Protein AF-A0AAW1XFF2-F1 (afdb_monomer)

Organism: Rubus argutus (NCBI:txid59490)

Foldseek 3Di:
DVVVCVVPVPDDDPPRPDPPVVCVVCVVVVVVVCVVVLVCLLPDQEAEDPDPDPSLLLSLLSNLLVPQRWYFYDPVVQLVVLVVCVVVVVDDPVRSVVSRCVVGVVRTSDQDDWDDDPPCPVPTRDCSSHVPVSDPDPPPPDDDD

Radius of gyration: 19.15 Å; Cα contacts (8 Å, |Δi|>4): 129; chains: 1; bounding box: 53×43×46 Å

pLDDT: mean 88.47, std 11.58, range [37.81, 98.56]

Solvent-accessible surface area (backbone atoms only — not comparable to full-atom values): 8804 Å² total; per-residue (Å²): 108,69,70,58,41,68,78,35,76,86,71,80,49,71,84,74,74,47,57,69,76,76,48,53,86,36,63,94,34,63,76,65,49,45,49,56,60,46,54,54,48,56,70,41,77,69,34,70,57,93,57,93,43,72,68,41,33,46,45,50,11,49,22,36,66,70,72,40,43,41,26,44,54,70,59,60,67,62,49,50,51,45,50,52,37,35,76,72,65,75,34,54,73,69,55,36,53,50,49,54,48,61,79,35,67,91,30,42,33,69,93,64,81,69,53,78,43,92,98,37,77,89,76,27,56,54,56,60,41,47,48,57,93,76,47,82,68,80,77,74,90,77,83,85,133

InterPro domains:
  IPR019378 GDP-fucose protein O-fucosyltransferase [PF10250] (1-66)

Secondary structure (DSSP, 8-state):
-HHHHHH-TT---HHHHS-HHHHGGGTT-HHHHHHHHHHHHHHSS-B--SS-SHHHHHHHHHHHHTT---B----HHHHHHHHHHHHTTSS-HHHHHHHHHHHHTT-SS--------TT-GGGSPPGGG--GGGS-PPP-S----

Nearest PDB structures (foldseek):
  4gsl-assembly1_B  TM=4.515E-01  e=3.640E+00  Saccharomyces cerevisiae S288C

Structure (mmCIF, N/CA/C/O backbone):
data_AF-A0AAW1XFF2-F1
#
_entry.id   AF-A0AAW1XFF2-F1
#
loop_
_atom_site.group_PDB
_atom_site.id
_atom_site.type_symbol
_atom_site.label_atom_id
_atom_site.label_alt_id
_atom_site.label_comp_id
_atom_site.label_asym_id
_atom_site.label_entity_id
_atom_site.label_seq_id
_atom_site.pdbx_PDB_ins_code
_atom_site.Cartn_x
_atom_site.Cartn_y
_atom_site.Cartn_z
_atom_site.occupancy
_atom_site.B_iso_or_equiv
_atom_site.auth_seq_id
_atom_site.auth_comp_id
_atom_site.auth_asym_id
_atom_site.auth_atom_id
_atom_site.pdbx_PDB_model_num
ATOM 1 N N . MET A 1 1 ? -15.348 9.094 -12.627 1.00 70.12 1 MET A N 1
ATOM 2 C CA . MET A 1 1 ? -15.534 7.672 -12.251 1.00 70.12 1 MET A CA 1
ATOM 3 C C . MET A 1 1 ? -15.718 6.734 -13.430 1.00 70.12 1 MET A C 1
ATOM 5 O O . MET A 1 1 ? -15.251 5.613 -13.309 1.00 70.12 1 MET A O 1
ATOM 9 N N . ALA A 1 2 ? -16.360 7.145 -14.533 1.00 84.88 2 ALA A N 1
ATOM 10 C CA . ALA A 1 2 ? -16.563 6.261 -15.687 1.00 84.88 2 ALA A CA 1
ATOM 11 C C . ALA A 1 2 ? -15.268 5.578 -16.192 1.00 84.88 2 ALA A C 1
ATOM 13 O O . ALA A 1 2 ? -15.288 4.355 -16.261 1.00 84.88 2 ALA A O 1
ATOM 14 N N . PRO A 1 3 ? -14.120 6.277 -16.357 1.00 92.88 3 PRO A N 1
ATOM 15 C CA . PRO A 1 3 ? -12.880 5.622 -16.799 1.00 92.88 3 PRO A CA 1
ATOM 16 C C . PRO A 1 3 ? -12.345 4.581 -15.805 1.00 92.88 3 PRO A C 1
ATOM 18 O O . PRO A 1 3 ? -11.831 3.538 -16.189 1.00 92.88 3 PRO A O 1
ATOM 21 N N . LEU A 1 4 ? -12.503 4.836 -14.500 1.00 89.81 4 LEU A N 1
ATOM 22 C CA . LEU A 1 4 ? -12.071 3.896 -13.464 1.00 89.81 4 LEU A CA 1
ATOM 23 C C . LEU A 1 4 ? -12.957 2.646 -13.445 1.00 89.81 4 LEU A C 1
ATOM 25 O O . LEU A 1 4 ? -12.455 1.549 -13.259 1.00 89.81 4 LEU A O 1
ATOM 29 N N . LYS A 1 5 ? -14.269 2.798 -13.649 1.00 91.25 5 LYS A N 1
ATOM 30 C CA . LYS A 1 5 ? -15.195 1.660 -13.712 1.00 91.25 5 LYS A CA 1
ATOM 31 C C . LYS A 1 5 ? -15.022 0.848 -15.000 1.00 91.25 5 LYS A C 1
ATOM 33 O O . LYS A 1 5 ? -15.233 -0.354 -14.984 1.00 91.25 5 LYS A O 1
ATOM 38 N N . GLU A 1 6 ? -14.632 1.496 -16.093 1.00 95.31 6 GLU A N 1
ATOM 39 C CA . GLU A 1 6 ? -14.290 0.829 -17.351 1.00 95.31 6 GLU A CA 1
ATOM 40 C C . GLU A 1 6 ? -13.032 -0.038 -17.201 1.00 95.31 6 GLU A C 1
ATOM 42 O O . GLU A 1 6 ? -13.045 -1.204 -17.581 1.00 95.31 6 GLU A O 1
ATOM 47 N N . ALA A 1 7 ? -11.983 0.491 -16.561 1.00 94.06 7 ALA A N 1
ATOM 48 C CA . ALA A 1 7 ? -10.766 -0.269 -16.271 1.00 94.06 7 ALA A CA 1
ATOM 49 C C . ALA A 1 7 ? -10.962 -1.338 -15.176 1.00 94.06 7 ALA A C 1
ATOM 51 O O . ALA A 1 7 ? -10.338 -2.397 -15.219 1.00 94.06 7 ALA A O 1
ATOM 52 N N . PHE A 1 8 ? -11.828 -1.070 -14.193 1.00 93.69 8 PHE A N 1
ATOM 53 C CA . PHE A 1 8 ? -12.114 -1.948 -13.056 1.00 93.69 8 PHE A CA 1
ATOM 54 C C . PHE A 1 8 ? -13.627 -2.214 -12.960 1.00 93.69 8 PHE A C 1
ATOM 56 O O . PHE A 1 8 ? -14.325 -1.552 -12.183 1.00 93.69 8 PHE A O 1
ATOM 63 N N . PRO A 1 9 ? -14.166 -3.189 -13.719 1.00 93.44 9 PRO A N 1
ATOM 64 C CA . PRO A 1 9 ? -15.610 -3.436 -13.782 1.00 93.44 9 PRO A CA 1
ATOM 65 C C . PRO A 1 9 ? -16.211 -3.861 -12.435 1.00 93.44 9 PRO A C 1
ATOM 67 O O . PRO A 1 9 ? -17.355 -3.523 -12.137 1.00 93.44 9 PRO A O 1
ATOM 70 N N . ASN A 1 10 ? -15.413 -4.517 -11.586 1.00 93.62 10 ASN A N 1
ATOM 71 C CA . ASN A 1 10 ? -15.787 -4.945 -10.234 1.00 93.62 10 ASN A CA 1
ATOM 72 C C . ASN A 1 10 ? -15.449 -3.890 -9.163 1.00 93.62 10 ASN A C 1
ATOM 74 O O . ASN A 1 10 ? -15.134 -4.232 -8.027 1.00 93.62 10 ASN A O 1
ATOM 78 N N . LEU A 1 11 ? -15.452 -2.600 -9.520 1.00 92.88 11 LEU A N 1
ATOM 79 C CA . LEU A 1 11 ? -15.197 -1.514 -8.576 1.00 92.88 11 LEU A CA 1
ATOM 80 C C . LEU A 1 11 ? -16.333 -1.406 -7.550 1.00 92.88 11 LEU A C 1
ATOM 82 O O . LEU A 1 11 ? -17.455 -1.022 -7.885 1.00 92.88 11 LEU A O 1
ATOM 86 N N . VAL A 1 12 ? -15.991 -1.655 -6.290 1.00 92.44 12 VAL A N 1
ATOM 87 C CA . VAL A 1 12 ? -16.884 -1.548 -5.135 1.00 92.44 12 VAL A CA 1
ATOM 88 C C . VAL A 1 12 ? -16.489 -0.333 -4.291 1.00 92.44 12 VAL A C 1
ATOM 90 O O . VAL A 1 12 ? -15.311 0.001 -4.166 1.00 92.44 12 VAL A O 1
ATOM 93 N N . LYS A 1 13 ? -17.480 0.353 -3.722 1.00 90.44 13 LYS A N 1
ATOM 94 C CA . LYS A 1 13 ? -17.315 1.466 -2.778 1.00 90.44 13 LYS A CA 1
ATOM 95 C C . LYS A 1 13 ? -18.103 1.212 -1.498 1.00 90.44 13 LYS A C 1
ATOM 97 O O . LYS A 1 13 ? -18.993 0.366 -1.474 1.00 90.44 13 LYS A O 1
ATOM 102 N N . LYS A 1 14 ? -17.854 2.014 -0.462 1.00 89.25 14 LYS A N 1
ATOM 103 C CA . LYS A 1 14 ? -18.655 2.001 0.772 1.00 89.25 14 LYS A CA 1
ATOM 104 C C . LYS A 1 14 ? -20.155 2.125 0.505 1.00 89.25 14 LYS A C 1
ATOM 106 O O . LYS A 1 14 ? -20.920 1.342 1.045 1.00 89.25 14 LYS A O 1
ATOM 111 N N . GLU A 1 15 ? -20.562 3.007 -0.411 1.00 89.12 15 GLU A N 1
ATOM 112 C CA . GLU A 1 15 ? -21.977 3.225 -0.745 1.00 89.12 15 GLU A CA 1
ATOM 113 C C . GLU A 1 15 ? -22.613 2.044 -1.497 1.00 89.12 15 GLU A C 1
ATOM 115 O O . GLU A 1 15 ? -23.818 2.033 -1.712 1.00 89.12 15 GLU A O 1
ATOM 120 N N . THR A 1 16 ? -21.806 1.073 -1.935 1.00 90.00 16 THR A N 1
ATOM 121 C CA . THR A 1 16 ? -22.282 -0.174 -2.551 1.00 90.00 16 THR A CA 1
ATOM 122 C C . THR A 1 16 ? -22.133 -1.390 -1.634 1.00 90.00 16 THR A C 1
ATOM 124 O O . THR A 1 16 ? -22.634 -2.451 -1.982 1.00 90.00 16 THR A O 1
ATOM 127 N N . LEU A 1 17 ? -21.413 -1.265 -0.510 1.00 88.88 17 LEU A N 1
ATOM 128 C CA . LEU A 1 17 ? -21.193 -2.349 0.460 1.00 88.88 17 LEU A CA 1
ATOM 129 C C . LEU A 1 17 ? -22.249 -2.380 1.562 1.00 88.88 17 LEU A C 1
ATOM 131 O O . LEU A 1 17 ? -22.528 -3.448 2.097 1.00 88.88 17 LEU A O 1
ATOM 135 N N . VAL A 1 18 ? -22.778 -1.215 1.928 1.00 90.06 18 VAL A N 1
ATOM 136 C CA . VAL A 1 18 ? -23.723 -1.044 3.033 1.00 90.06 18 VAL A CA 1
ATOM 137 C C . VAL A 1 18 ? -24.859 -0.120 2.617 1.00 90.06 18 VAL A C 1
ATOM 139 O O . VAL A 1 18 ? -24.704 0.700 1.705 1.00 90.06 18 VAL A O 1
ATOM 142 N N . ASP A 1 19 ? -25.992 -0.235 3.303 1.00 92.00 19 ASP A N 1
ATOM 143 C CA . ASP A 1 19 ? -27.159 0.582 3.011 1.00 92.00 19 ASP A CA 1
ATOM 144 C C . ASP A 1 19 ? -26.929 2.047 3.403 1.00 92.00 19 ASP A C 1
ATOM 146 O O . ASP A 1 19 ? -26.190 2.387 4.332 1.00 92.00 19 ASP A O 1
ATOM 150 N N . ALA A 1 20 ? -27.611 2.960 2.707 1.00 91.56 20 ALA A N 1
ATOM 151 C CA . ALA A 1 20 ? -27.495 4.392 2.980 1.00 91.56 20 ALA A CA 1
ATOM 152 C C . ALA A 1 20 ? -27.906 4.758 4.421 1.00 91.56 20 ALA A C 1
ATOM 154 O O . ALA A 1 20 ? -27.365 5.710 4.987 1.00 91.56 20 ALA A O 1
ATOM 155 N N . SER A 1 21 ? -28.831 3.998 5.020 1.00 94.25 21 SER A N 1
ATOM 156 C CA . SER A 1 21 ? -29.235 4.140 6.423 1.00 94.25 21 SER A CA 1
ATOM 157 C C . SER A 1 21 ? -28.101 3.840 7.398 1.00 94.25 21 SER A C 1
ATOM 159 O O . SER A 1 21 ? -28.007 4.511 8.422 1.00 94.25 21 SER A O 1
ATOM 161 N N . ASP A 1 22 ? -27.216 2.899 7.065 1.00 90.81 22 ASP A N 1
ATOM 162 C CA . ASP A 1 22 ? -26.087 2.507 7.916 1.00 90.81 22 ASP A CA 1
ATOM 163 C C . ASP A 1 22 ? -24.947 3.526 7.839 1.00 90.81 22 ASP A C 1
ATOM 165 O O . ASP A 1 22 ? -24.188 3.706 8.789 1.00 90.81 22 ASP A O 1
ATOM 169 N N . LEU A 1 23 ? -24.845 4.240 6.713 1.00 91.12 23 LEU A N 1
ATOM 170 C CA . LEU A 1 23 ? -23.874 5.318 6.513 1.00 91.12 23 LEU A CA 1
ATOM 171 C C . LEU A 1 23 ? -24.337 6.661 7.087 1.00 91.12 23 LEU A C 1
ATOM 173 O O . LEU A 1 23 ? -23.501 7.523 7.368 1.00 91.12 23 LEU A O 1
ATOM 177 N N . LEU A 1 24 ? -25.649 6.855 7.251 1.00 92.12 24 LEU A N 1
ATOM 178 C CA . LEU A 1 24 ? -26.254 8.108 7.709 1.00 92.12 24 LEU A CA 1
ATOM 179 C C . LEU A 1 24 ? -25.651 8.633 9.030 1.00 92.12 24 LEU A C 1
ATOM 181 O O . LEU A 1 24 ? -25.310 9.817 9.066 1.00 92.12 24 LEU A O 1
ATOM 185 N N . PRO A 1 25 ? -25.424 7.808 10.077 1.00 93.00 25 PRO A N 1
ATOM 186 C CA . PRO A 1 25 ? -24.846 8.276 11.341 1.00 93.00 25 PRO A CA 1
ATOM 187 C C . PRO A 1 25 ? -23.416 8.811 11.209 1.00 93.00 25 PRO A C 1
ATOM 189 O O . PRO A 1 25 ? -22.9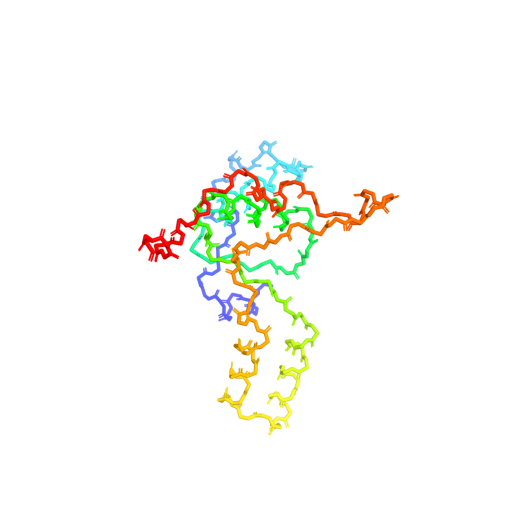75 9.608 12.033 1.00 93.00 25 PRO A O 1
ATOM 192 N N . PHE A 1 26 ? -22.689 8.385 10.174 1.00 91.06 26 PHE A N 1
ATOM 193 C CA . PHE A 1 26 ? -21.292 8.747 9.940 1.00 91.06 26 PHE A CA 1
ATOM 194 C C . PHE A 1 26 ? -21.135 9.880 8.919 1.00 91.06 26 PHE A C 1
ATOM 196 O O . PHE A 1 26 ? -20.010 10.258 8.574 1.00 91.06 26 PHE A O 1
ATOM 203 N N . GLN A 1 27 ? -22.239 10.441 8.411 1.00 88.19 27 GLN A N 1
ATOM 204 C CA . GLN A 1 27 ? -22.180 11.578 7.498 1.00 88.19 27 GLN A CA 1
ATOM 205 C C . GLN A 1 27 ? -21.452 12.754 8.156 1.00 88.19 27 GLN A C 1
ATOM 207 O O . GLN A 1 27 ? -21.707 13.113 9.301 1.00 88.19 27 GLN A O 1
ATOM 212 N N . ASN A 1 28 ? -20.513 13.350 7.418 1.00 88.94 28 ASN A N 1
ATOM 213 C CA . ASN A 1 28 ? -19.604 14.406 7.886 1.00 88.94 28 ASN A CA 1
ATOM 214 C C . ASN A 1 28 ? -18.615 13.994 8.998 1.00 88.94 28 ASN A C 1
ATOM 216 O O . ASN A 1 28 ? -17.795 14.810 9.412 1.00 88.94 28 ASN A O 1
ATOM 220 N N . LEU A 1 29 ? -18.608 12.728 9.427 1.00 91.31 29 LEU A N 1
ATOM 221 C CA . LEU A 1 29 ? -17.641 12.170 10.374 1.00 91.31 29 LEU A CA 1
ATOM 222 C C . LEU A 1 29 ? -16.588 11.354 9.617 1.00 91.31 29 LEU A C 1
ATOM 224 O O . LEU A 1 29 ? -16.523 10.131 9.722 1.00 91.31 29 LEU A O 1
ATOM 228 N N . SER A 1 30 ? -15.751 12.037 8.831 1.00 86.75 30 SER A N 1
ATOM 229 C CA . SER A 1 30 ? -14.799 11.407 7.898 1.00 86.75 30 SER A CA 1
ATOM 230 C C . SER A 1 30 ? -13.901 10.344 8.542 1.00 86.75 30 SER A C 1
ATOM 232 O O . SER A 1 30 ? -13.708 9.280 7.960 1.00 86.75 30 SER A O 1
ATOM 234 N N . ASN A 1 31 ? -13.404 10.591 9.757 1.00 87.44 31 ASN A N 1
ATOM 235 C CA . ASN A 1 31 ? -12.570 9.632 10.486 1.00 87.44 31 ASN A CA 1
ATOM 236 C C . ASN A 1 31 ? -13.337 8.361 10.882 1.00 87.44 31 ASN A C 1
ATOM 238 O O . ASN A 1 31 ? -12.763 7.279 10.852 1.00 87.44 31 ASN A O 1
ATOM 242 N N . GLN A 1 32 ? -14.620 8.479 11.238 1.00 90.94 32 GLN A N 1
ATOM 243 C CA . GLN A 1 32 ? -15.452 7.316 11.565 1.00 90.94 32 GLN A CA 1
ATOM 244 C C . GLN A 1 32 ? -15.847 6.561 10.295 1.00 90.94 32 GLN A C 1
ATOM 246 O O . GLN A 1 32 ? -15.778 5.339 10.257 1.00 90.94 32 GLN A O 1
ATOM 251 N N . MET A 1 33 ? -16.155 7.290 9.219 1.00 90.81 33 MET A N 1
ATOM 252 C CA . MET A 1 33 ? -16.424 6.709 7.904 1.00 90.81 33 MET A CA 1
ATOM 253 C C . MET A 1 33 ? -15.228 5.895 7.374 1.00 90.81 33 MET A C 1
ATOM 255 O O . MET A 1 33 ? -15.415 4.856 6.744 1.00 90.81 33 MET A O 1
ATOM 259 N N . ALA A 1 34 ? -13.998 6.329 7.668 1.00 91.75 34 ALA A N 1
ATOM 260 C CA . ALA A 1 34 ? -12.773 5.621 7.296 1.00 91.75 34 ALA A CA 1
ATOM 261 C C . ALA A 1 34 ? -12.578 4.283 8.038 1.00 91.75 34 ALA A C 1
ATOM 263 O O . ALA A 1 34 ? -11.742 3.478 7.628 1.00 91.75 34 ALA A O 1
ATOM 264 N N . ALA A 1 35 ? -13.346 4.006 9.099 1.00 91.88 35 ALA A N 1
ATOM 265 C CA . ALA A 1 35 ? -13.297 2.710 9.773 1.00 91.88 35 ALA A CA 1
ATOM 266 C C . ALA A 1 35 ? -13.735 1.569 8.841 1.00 91.88 35 ALA A C 1
ATOM 268 O O . ALA A 1 35 ? -13.172 0.479 8.906 1.00 91.88 35 ALA A O 1
ATOM 269 N N . LEU A 1 36 ? -14.678 1.817 7.925 1.00 92.19 36 LEU A N 1
ATOM 270 C CA . LEU A 1 36 ? -15.072 0.811 6.937 1.00 92.19 36 LEU A CA 1
ATOM 271 C C . LEU A 1 36 ? -13.932 0.520 5.953 1.00 92.19 36 LEU A C 1
ATOM 273 O O . LEU A 1 36 ? -13.618 -0.644 5.704 1.00 92.19 36 LEU A O 1
ATOM 277 N N . ASP A 1 37 ? -13.261 1.569 5.464 1.00 92.81 37 ASP A N 1
ATOM 278 C CA . ASP A 1 37 ? -12.076 1.426 4.611 1.00 92.81 37 ASP A CA 1
ATOM 279 C C . ASP A 1 37 ? -10.979 0.624 5.336 1.00 92.81 37 ASP A C 1
ATOM 281 O O . ASP A 1 37 ? -10.273 -0.173 4.717 1.00 92.81 37 ASP A O 1
ATOM 285 N N . TYR A 1 38 ? -10.860 0.783 6.659 1.00 94.88 38 TYR A N 1
ATOM 286 C CA . TYR A 1 38 ? -9.900 0.060 7.494 1.00 94.88 38 TYR A CA 1
ATOM 287 C C . TYR A 1 38 ? -10.208 -1.431 7.561 1.00 94.88 38 TYR A C 1
ATOM 289 O O . TYR A 1 38 ? -9.335 -2.235 7.233 1.00 94.88 38 TYR A O 1
ATOM 297 N N . TYR A 1 39 ? -11.440 -1.798 7.925 1.00 94.75 39 TYR A N 1
ATOM 298 C CA . TYR A 1 39 ? -11.847 -3.200 8.038 1.00 94.75 39 TYR A CA 1
ATOM 299 C C . TYR A 1 39 ? -11.716 -3.943 6.707 1.00 94.75 39 TYR A C 1
ATOM 301 O O . TYR A 1 39 ? -11.117 -5.015 6.656 1.00 94.75 39 TYR A O 1
ATOM 309 N N . VAL A 1 40 ? -12.176 -3.337 5.608 1.00 94.94 40 VAL A N 1
ATOM 310 C CA . VAL A 1 40 ? -12.007 -3.921 4.269 1.00 94.94 40 VAL A CA 1
ATOM 311 C C . VAL A 1 40 ? -10.521 -4.094 3.934 1.00 94.94 40 VAL A C 1
ATOM 313 O O . VAL A 1 40 ? -10.117 -5.131 3.411 1.00 94.94 40 VAL A O 1
ATOM 316 N N . SER A 1 41 ? -9.677 -3.117 4.277 1.00 95.94 41 SER A N 1
ATOM 317 C CA . SER A 1 41 ? -8.241 -3.185 3.988 1.00 95.94 41 SER A CA 1
ATOM 318 C C . SER A 1 41 ? -7.517 -4.282 4.776 1.00 95.94 41 SER A C 1
ATOM 320 O O . SER A 1 41 ? -6.662 -4.964 4.210 1.00 95.94 41 SER A O 1
ATOM 322 N N . ILE A 1 42 ? -7.830 -4.491 6.059 1.00 96.19 42 ILE A N 1
ATOM 323 C CA . ILE A 1 42 ? -7.173 -5.534 6.870 1.00 96.19 42 ILE A CA 1
ATOM 324 C C . ILE A 1 42 ? -7.660 -6.949 6.525 1.00 96.19 42 ILE A C 1
ATOM 326 O O . ILE A 1 42 ? -6.879 -7.896 6.645 1.00 96.19 42 ILE A O 1
ATOM 330 N N . GLU A 1 43 ? -8.899 -7.092 6.047 1.00 95.50 43 GLU A N 1
ATOM 331 C CA . GLU A 1 43 ? -9.452 -8.388 5.633 1.00 95.50 43 GLU A CA 1
ATOM 332 C C . GLU A 1 43 ? -9.180 -8.748 4.172 1.00 95.50 43 GLU A C 1
ATOM 334 O O . GLU A 1 43 ? -9.241 -9.918 3.816 1.00 95.50 43 GLU A O 1
ATOM 339 N N . SER A 1 44 ? -8.805 -7.781 3.332 1.00 96.25 44 SER A N 1
ATOM 340 C CA . SER A 1 44 ? -8.434 -8.050 1.939 1.00 96.25 44 SER A CA 1
ATOM 341 C C . SER A 1 44 ? -7.232 -8.998 1.800 1.00 96.25 44 SER A C 1
ATOM 343 O O . SER A 1 44 ? -6.291 -8.967 2.602 1.00 96.25 44 SER A O 1
ATOM 345 N N . ASP A 1 45 ? -7.190 -9.774 0.716 1.00 96.38 45 ASP A N 1
ATOM 346 C CA . ASP A 1 45 ? -6.029 -10.616 0.398 1.00 96.38 45 ASP A CA 1
ATOM 347 C C . ASP A 1 45 ? -4.780 -9.774 0.103 1.00 96.38 45 ASP A C 1
ATOM 349 O O . ASP A 1 45 ? -3.676 -10.085 0.555 1.00 96.38 45 ASP A O 1
ATOM 353 N N . ILE A 1 46 ? -4.954 -8.665 -0.624 1.00 96.62 46 ILE A N 1
ATOM 354 C CA . ILE A 1 46 ? -3.877 -7.764 -1.043 1.00 96.62 46 ILE A CA 1
ATOM 355 C C . ILE A 1 46 ? -4.277 -6.323 -0.749 1.00 96.62 46 ILE A C 1
ATOM 357 O O . ILE A 1 46 ? -5.281 -5.831 -1.260 1.00 96.62 46 ILE A O 1
ATOM 361 N N . PHE A 1 47 ? -3.426 -5.621 -0.002 1.00 96.69 47 PHE A N 1
ATOM 362 C CA . PHE A 1 47 ? -3.563 -4.188 0.236 1.00 96.69 47 PHE A CA 1
ATOM 363 C C . PHE A 1 47 ? -2.479 -3.405 -0.513 1.00 96.69 47 PHE A C 1
ATOM 365 O O . PHE A 1 47 ? -1.296 -3.738 -0.421 1.00 96.69 47 PHE A O 1
ATOM 372 N N . ILE A 1 48 ? -2.873 -2.357 -1.243 1.00 96.00 48 ILE A N 1
ATOM 373 C CA . ILE A 1 48 ? -1.961 -1.461 -1.972 1.00 96.00 48 ILE A CA 1
ATOM 374 C C . ILE A 1 48 ? -2.314 -0.009 -1.618 1.00 96.00 48 ILE A C 1
ATOM 376 O O . ILE A 1 48 ? -3.254 0.551 -2.189 1.00 96.00 48 ILE A O 1
ATOM 380 N N . PRO A 1 49 ? -1.606 0.632 -0.672 1.00 93.56 49 PRO A N 1
ATOM 381 C CA . PRO A 1 49 ? -1.844 2.032 -0.357 1.00 93.56 49 PRO A CA 1
ATOM 382 C C . PRO A 1 49 ? -1.265 2.947 -1.442 1.00 93.56 49 PRO A C 1
ATOM 384 O O . PRO A 1 49 ? -0.163 2.738 -1.949 1.00 93.56 49 PRO A O 1
ATOM 387 N N . THR A 1 50 ? -1.969 4.038 -1.743 1.00 84.31 50 THR A N 1
ATOM 388 C CA . THR A 1 50 ? -1.468 5.073 -2.660 1.00 84.31 50 THR A CA 1
ATOM 389 C C . THR A 1 50 ? -0.409 5.962 -2.007 1.00 84.31 50 THR A C 1
ATOM 391 O O . THR A 1 50 ? 0.522 6.403 -2.680 1.00 84.31 50 THR A O 1
ATOM 394 N N . TYR A 1 51 ? -0.501 6.225 -0.697 1.00 82.00 51 TYR A N 1
ATOM 395 C CA . TYR A 1 51 ? 0.452 7.050 0.054 1.00 82.00 51 TYR A CA 1
ATOM 396 C C . TYR A 1 51 ? 0.659 6.556 1.489 1.00 82.00 51 TYR A C 1
ATOM 398 O O . TYR A 1 51 ? -0.277 6.078 2.123 1.00 82.00 51 TYR A O 1
ATOM 406 N N . GLY A 1 52 ? 1.877 6.730 2.017 1.00 80.00 52 GLY A N 1
ATOM 407 C CA . GLY A 1 52 ? 2.273 6.371 3.387 1.00 80.00 52 GLY A CA 1
ATOM 408 C C . GLY A 1 52 ? 1.724 7.319 4.460 1.00 80.00 52 GLY A C 1
ATOM 409 O O . GLY A 1 52 ? 2.487 7.877 5.247 1.00 80.00 52 GLY A O 1
ATOM 410 N N . GLY A 1 53 ? 0.411 7.555 4.453 1.00 87.19 53 GLY A N 1
ATOM 411 C CA . GLY A 1 53 ? -0.295 8.320 5.483 1.00 87.19 53 GLY A CA 1
ATOM 412 C C . GLY A 1 53 ? -0.629 7.471 6.712 1.00 87.19 53 GLY A C 1
ATOM 413 O O . GLY A 1 53 ? -0.371 6.270 6.734 1.00 87.19 53 GLY A O 1
ATOM 414 N N . ASN A 1 54 ? -1.256 8.080 7.723 1.00 88.44 54 ASN A N 1
ATOM 415 C CA . ASN A 1 54 ? -1.596 7.394 8.979 1.00 88.44 54 ASN A CA 1
ATOM 416 C C . ASN A 1 54 ? -2.441 6.132 8.755 1.00 88.44 54 ASN A C 1
ATOM 418 O O . ASN A 1 54 ? -2.144 5.094 9.329 1.00 88.44 54 ASN A O 1
ATOM 422 N N . MET A 1 55 ? -3.435 6.200 7.867 1.00 90.62 55 MET A N 1
ATOM 423 C CA . MET A 1 55 ? -4.270 5.050 7.514 1.00 90.62 55 MET A CA 1
ATOM 424 C C . MET A 1 55 ? -3.444 3.887 6.951 1.00 90.62 55 MET A C 1
ATOM 426 O O . MET A 1 55 ? -3.578 2.756 7.406 1.00 90.62 55 MET A O 1
ATOM 430 N N . ALA A 1 56 ? -2.552 4.174 5.999 1.00 92.44 56 ALA A N 1
ATOM 431 C CA . ALA A 1 56 ? -1.689 3.157 5.407 1.00 92.44 56 ALA A CA 1
ATOM 432 C C . ALA A 1 56 ? -0.789 2.514 6.465 1.00 92.44 56 ALA A C 1
ATOM 434 O O . ALA A 1 56 ? -0.725 1.294 6.527 1.00 92.44 56 ALA A O 1
ATOM 435 N N . LYS A 1 57 ? -0.179 3.325 7.340 1.00 90.56 57 LYS A N 1
ATOM 436 C CA . LYS A 1 57 ? 0.680 2.842 8.427 1.00 90.56 57 LYS A CA 1
ATOM 437 C C . LYS A 1 57 ? -0.063 1.915 9.392 1.00 90.56 57 LYS A C 1
ATOM 439 O O . LYS A 1 57 ? 0.443 0.847 9.715 1.00 90.56 57 LYS A O 1
ATOM 444 N N . VAL A 1 58 ? -1.266 2.298 9.829 1.00 91.94 58 VAL A N 1
ATOM 445 C CA . VAL A 1 58 ? -2.061 1.492 10.773 1.00 91.94 58 VAL A CA 1
ATOM 446 C C . VAL A 1 58 ? -2.534 0.185 10.124 1.00 91.94 58 VAL A C 1
ATOM 448 O O . VAL A 1 58 ? -2.433 -0.871 10.744 1.00 91.94 58 VAL A O 1
ATOM 451 N N . VAL A 1 59 ? -2.994 0.220 8.866 1.00 94.31 59 VAL A N 1
ATOM 452 C CA . VAL A 1 59 ? -3.371 -0.998 8.124 1.00 94.31 59 VAL A CA 1
ATOM 453 C C . VAL A 1 59 ? -2.166 -1.917 7.933 1.00 94.31 59 VAL A C 1
ATOM 455 O O . VAL A 1 59 ? -2.269 -3.114 8.174 1.00 94.31 59 VAL A O 1
ATOM 458 N N . GLU A 1 60 ? -1.025 -1.372 7.514 1.00 92.25 60 GLU A N 1
ATOM 459 C CA . GLU A 1 60 ? 0.211 -2.118 7.273 1.00 92.25 60 GLU A CA 1
ATOM 460 C C . GLU A 1 60 ? 0.679 -2.852 8.533 1.00 92.25 60 GLU A C 1
ATOM 462 O O . GLU A 1 60 ? 0.932 -4.056 8.485 1.00 92.25 60 GLU A O 1
ATOM 467 N N . GLY A 1 61 ? 0.729 -2.166 9.677 1.00 91.44 61 GLY A N 1
ATOM 468 C CA . GLY A 1 61 ? 1.135 -2.798 10.928 1.00 91.44 61 GLY A CA 1
ATOM 469 C C . GLY A 1 61 ? 0.138 -3.832 11.442 1.00 91.44 61 GLY A C 1
ATOM 470 O O . GLY A 1 61 ? 0.561 -4.889 11.908 1.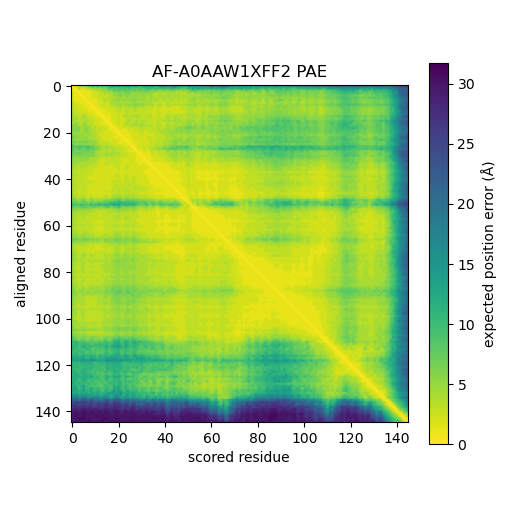00 91.44 61 GLY A O 1
ATOM 471 N N . HIS A 1 62 ? -1.171 -3.604 11.288 1.00 93.19 62 HIS A N 1
ATOM 472 C CA . HIS A 1 62 ? -2.167 -4.616 11.652 1.00 93.19 62 HIS A CA 1
ATOM 473 C C . HIS A 1 62 ? -2.085 -5.844 10.734 1.00 93.19 62 HIS A C 1
ATOM 475 O O . HIS A 1 62 ? -2.101 -6.977 11.206 1.00 93.19 62 HIS A O 1
ATOM 481 N N . ARG A 1 63 ? -1.906 -5.646 9.424 1.00 93.75 63 ARG A N 1
ATOM 482 C CA . ARG A 1 63 ? -1.706 -6.741 8.462 1.00 93.75 63 ARG A CA 1
ATOM 483 C C . ARG A 1 63 ? -0.429 -7.536 8.739 1.00 93.75 63 ARG A C 1
ATOM 485 O O . ARG A 1 63 ? -0.450 -8.755 8.586 1.00 93.75 63 ARG A O 1
ATOM 492 N N . ARG A 1 64 ? 0.652 -6.883 9.191 1.00 90.12 64 ARG A N 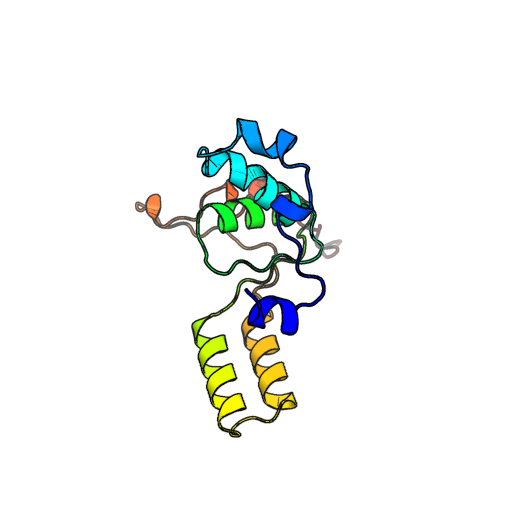1
ATOM 493 C CA . ARG A 1 64 ? 1.858 -7.564 9.700 1.00 90.12 64 ARG A CA 1
ATOM 494 C C . ARG A 1 64 ? 1.552 -8.407 10.930 1.00 90.12 64 ARG A C 1
ATOM 496 O O . ARG A 1 64 ? 1.936 -9.571 10.965 1.00 90.12 64 ARG A O 1
ATOM 503 N N . TYR A 1 65 ? 0.840 -7.833 11.899 1.00 89.12 65 TYR A N 1
ATOM 504 C CA . TYR A 1 65 ? 0.448 -8.523 13.126 1.00 89.12 65 TYR A CA 1
ATOM 505 C C . TYR A 1 65 ? -0.412 -9.767 12.858 1.00 89.12 65 TYR A C 1
ATOM 507 O O . TYR A 1 65 ? -0.198 -10.804 13.474 1.00 89.12 65 TYR A O 1
ATOM 515 N N . LEU A 1 66 ? -1.316 -9.709 11.875 1.00 89.81 66 LEU A N 1
ATOM 516 C CA . LEU A 1 66 ? -2.164 -10.832 11.452 1.00 89.81 66 LEU A CA 1
ATOM 517 C C . LEU A 1 66 ? -1.434 -11.871 10.571 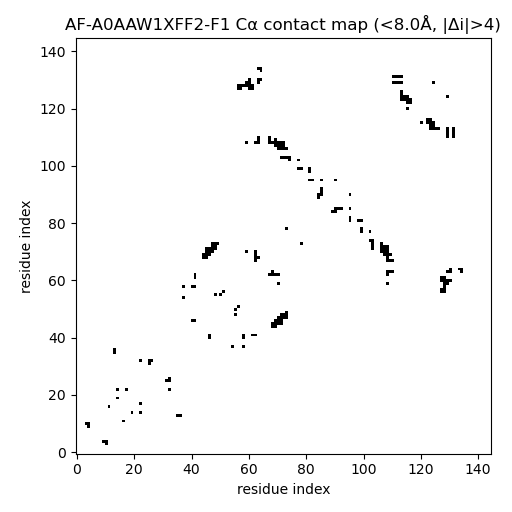1.00 89.81 66 LEU A C 1
ATOM 519 O O . LEU A 1 66 ? -2.051 -12.480 9.698 1.00 89.81 66 LEU A O 1
ATOM 523 N N . GLY A 1 67 ? -0.129 -12.068 10.772 1.00 88.00 67 GLY A N 1
ATOM 524 C CA . GLY A 1 67 ? 0.659 -13.070 10.047 1.00 88.00 67 GLY A CA 1
ATOM 525 C C . GLY A 1 67 ? 1.154 -12.605 8.677 1.00 88.00 67 GLY A C 1
ATOM 526 O O . GLY A 1 67 ? 1.125 -13.372 7.720 1.00 88.00 67 GLY A O 1
ATOM 527 N N . PHE A 1 68 ? 1.616 -11.356 8.575 1.00 89.50 68 PHE A N 1
ATOM 528 C CA . PHE A 1 68 ? 2.253 -10.820 7.362 1.00 89.50 68 PHE A CA 1
ATOM 529 C C . PHE A 1 68 ? 1.362 -10.862 6.112 1.00 89.50 68 PHE A C 1
ATOM 531 O O . PHE A 1 68 ? 1.814 -11.204 5.016 1.00 89.50 68 PHE A O 1
ATOM 538 N N . LYS A 1 69 ? 0.084 -10.475 6.252 1.00 93.38 69 LYS A N 1
ATOM 539 C CA . LYS A 1 69 ? -0.8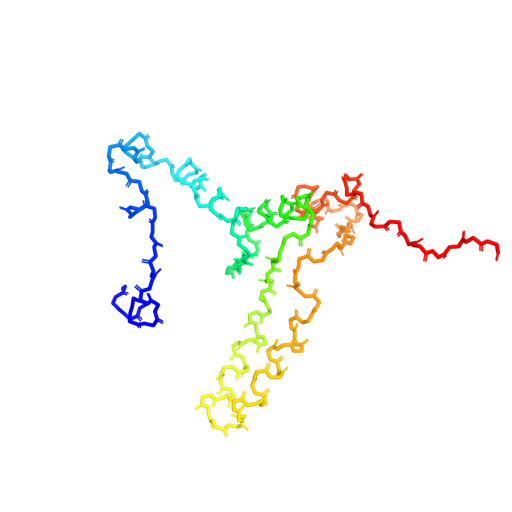37 -10.388 5.108 1.00 93.38 69 LYS A CA 1
ATOM 540 C C . LYS A 1 69 ? -0.256 -9.475 4.013 1.00 93.38 69 LYS A C 1
ATOM 542 O O . LYS A 1 69 ? 0.239 -8.373 4.282 1.00 93.38 69 LYS A O 1
ATOM 547 N N . LYS A 1 70 ? -0.367 -9.909 2.753 1.00 95.06 70 LYS A N 1
ATOM 548 C CA . LYS A 1 70 ? 0.311 -9.297 1.596 1.00 95.06 70 LYS A CA 1
ATOM 549 C C . LYS A 1 70 ? -0.016 -7.809 1.454 1.00 95.06 70 LYS A C 1
ATOM 551 O O . LYS A 1 70 ? -1.174 -7.431 1.276 1.00 95.06 70 LYS A O 1
ATOM 556 N N . THR A 1 71 ? 1.006 -6.962 1.512 1.00 95.12 71 THR A N 1
ATOM 557 C CA . THR A 1 71 ? 0.858 -5.500 1.446 1.00 95.12 71 THR A CA 1
ATOM 558 C C . THR A 1 71 ? 1.893 -4.918 0.496 1.00 95.12 71 THR A C 1
ATOM 560 O O . THR A 1 71 ? 3.079 -4.963 0.796 1.00 95.12 71 THR A O 1
ATOM 563 N N . ILE A 1 72 ? 1.471 -4.379 -0.649 1.00 95.25 72 ILE A N 1
ATOM 564 C CA . ILE A 1 72 ? 2.389 -3.884 -1.684 1.00 95.25 72 ILE A CA 1
ATOM 565 C C . ILE A 1 72 ? 2.597 -2.382 -1.507 1.00 95.25 72 ILE A C 1
ATOM 567 O O . ILE A 1 72 ? 1.728 -1.578 -1.839 1.00 95.25 72 ILE A O 1
ATOM 571 N N . LEU A 1 73 ? 3.764 -1.989 -1.005 1.00 93.19 73 LEU A N 1
ATOM 572 C CA . LEU A 1 73 ? 4.141 -0.585 -0.881 1.00 93.19 73 LEU A CA 1
ATOM 573 C C . LEU A 1 73 ? 4.769 -0.104 -2.185 1.00 93.19 73 LEU A C 1
ATOM 575 O O . LEU A 1 73 ? 5.903 -0.456 -2.500 1.00 93.19 73 LEU A O 1
ATOM 579 N N . LEU A 1 74 ? 4.065 0.746 -2.925 1.00 93.88 74 LEU A N 1
ATOM 580 C CA . LEU A 1 74 ? 4.552 1.219 -4.218 1.00 93.88 74 LEU A CA 1
ATOM 581 C C . LEU A 1 74 ? 5.766 2.151 -4.073 1.00 93.88 74 LEU A C 1
ATOM 583 O O . LEU A 1 74 ? 5.729 3.127 -3.317 1.00 93.88 74 LEU A O 1
ATOM 587 N N . ASP A 1 75 ? 6.827 1.894 -4.837 1.00 94.69 75 ASP A N 1
ATOM 588 C CA . ASP A 1 75 ? 7.779 2.935 -5.215 1.00 94.69 75 ASP A CA 1
ATOM 589 C C . ASP A 1 75 ? 7.171 3.727 -6.373 1.00 94.69 75 ASP A C 1
ATOM 591 O O . ASP A 1 75 ? 7.310 3.396 -7.549 1.00 94.69 75 ASP A O 1
ATOM 595 N N . ARG A 1 76 ? 6.429 4.778 -6.021 1.00 93.44 76 ARG A N 1
ATOM 596 C CA . ARG A 1 76 ? 5.688 5.571 -7.005 1.00 93.44 76 ARG A CA 1
ATOM 597 C C . ARG A 1 76 ? 6.587 6.227 -8.045 1.00 93.44 76 ARG A C 1
ATOM 599 O O . ARG A 1 76 ? 6.138 6.413 -9.165 1.00 93.44 76 ARG A O 1
ATOM 606 N N . LYS A 1 77 ? 7.811 6.622 -7.676 1.00 95.00 77 LYS A N 1
ATOM 607 C CA . LYS A 1 77 ? 8.709 7.313 -8.610 1.00 95.00 77 LYS A CA 1
ATOM 608 C C . LYS A 1 77 ? 9.191 6.342 -9.674 1.00 95.00 77 LYS A C 1
ATOM 610 O O . LYS A 1 77 ? 9.058 6.636 -10.855 1.00 95.00 77 LYS A O 1
ATOM 615 N N . ALA A 1 78 ? 9.664 5.177 -9.241 1.00 96.38 78 ALA A N 1
ATOM 616 C CA . ALA A 1 78 ? 10.057 4.118 -10.155 1.00 96.38 78 ALA A CA 1
ATOM 617 C C . ALA A 1 78 ? 8.869 3.623 -10.993 1.00 96.38 78 ALA A C 1
ATOM 619 O O . ALA A 1 78 ? 9.017 3.392 -12.185 1.00 96.38 78 ALA A O 1
ATOM 620 N N . LEU A 1 79 ? 7.673 3.506 -10.403 1.00 95.69 79 LEU A N 1
ATOM 621 C CA . LEU A 1 79 ? 6.484 3.079 -11.139 1.00 95.69 79 LEU A CA 1
ATOM 622 C C . LEU A 1 79 ? 6.080 4.079 -12.231 1.00 95.69 79 LEU A C 1
ATOM 624 O O . LEU A 1 79 ? 5.748 3.649 -13.328 1.00 95.69 79 LEU A O 1
ATOM 628 N N . VAL A 1 80 ? 6.117 5.387 -11.949 1.00 97.00 80 VAL A N 1
ATOM 629 C CA . VAL A 1 80 ? 5.838 6.427 -12.956 1.00 97.00 80 VAL A CA 1
ATOM 630 C C . VAL A 1 80 ? 6.851 6.358 -14.097 1.00 97.00 80 VAL A C 1
ATOM 632 O O . VAL A 1 80 ? 6.442 6.291 -15.248 1.00 97.00 80 VAL A O 1
ATOM 635 N N . ASP A 1 81 ? 8.145 6.276 -13.784 1.00 98.12 81 ASP A N 1
ATOM 636 C CA . ASP A 1 81 ? 9.204 6.165 -14.795 1.00 98.12 81 ASP A CA 1
ATOM 637 C C . ASP A 1 81 ? 9.041 4.910 -15.675 1.00 98.12 81 ASP A C 1
ATOM 639 O O . ASP A 1 81 ? 9.075 4.987 -16.901 1.00 98.12 81 ASP A O 1
ATOM 643 N N . LEU A 1 82 ? 8.755 3.756 -15.065 1.00 98.44 82 LEU A N 1
ATOM 644 C CA . LEU A 1 82 ? 8.489 2.512 -15.794 1.00 98.44 82 L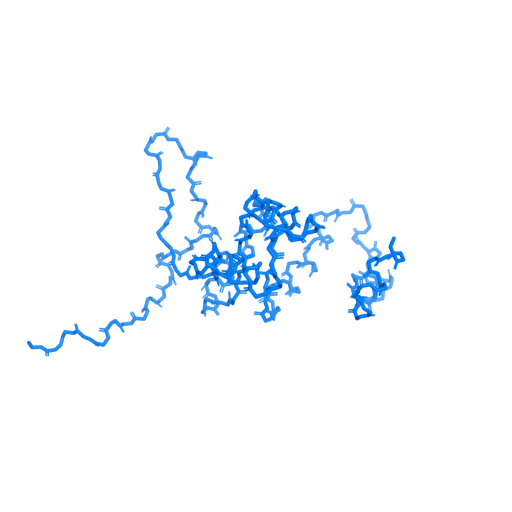EU A CA 1
ATOM 645 C C . LEU A 1 82 ? 7.242 2.613 -16.687 1.00 98.44 82 LEU A C 1
ATOM 647 O O . LEU A 1 82 ? 7.260 2.117 -17.814 1.00 98.44 82 LEU A O 1
ATOM 651 N N . ILE A 1 83 ? 6.167 3.248 -16.203 1.00 98.00 83 ILE A N 1
ATOM 652 C CA . ILE A 1 83 ? 4.944 3.482 -16.988 1.00 98.00 83 ILE A CA 1
ATOM 653 C C . ILE A 1 83 ? 5.250 4.384 -18.187 1.00 98.00 83 ILE A C 1
ATOM 655 O O . ILE A 1 83 ? 4.811 4.083 -19.297 1.00 98.00 83 ILE A O 1
ATOM 659 N N . ASP A 1 84 ? 6.017 5.455 -17.989 1.00 98.44 84 ASP A N 1
ATOM 660 C CA . ASP A 1 84 ? 6.379 6.386 -19.056 1.00 98.44 84 ASP A CA 1
ATOM 661 C C . ASP A 1 84 ? 7.246 5.700 -20.119 1.00 98.44 84 ASP A C 1
ATOM 663 O O . ASP A 1 84 ? 6.975 5.821 -21.315 1.00 98.44 84 ASP A O 1
ATOM 667 N N . GLN A 1 85 ? 8.248 4.916 -19.714 1.00 98.44 85 GLN A N 1
ATOM 668 C CA . GLN A 1 85 ? 9.082 4.160 -20.651 1.00 98.44 85 GLN A CA 1
ATOM 669 C C . GLN A 1 85 ? 8.279 3.117 -21.441 1.00 98.44 85 GLN A C 1
ATOM 671 O O . GLN A 1 85 ? 8.486 2.969 -22.647 1.00 98.44 85 GLN A O 1
ATOM 676 N N . TYR A 1 86 ? 7.334 2.427 -20.796 1.00 98.50 86 TYR A N 1
ATOM 677 C CA . TYR A 1 86 ? 6.433 1.498 -21.477 1.00 98.50 86 TYR A CA 1
ATOM 678 C C . TYR A 1 86 ? 5.524 2.216 -22.485 1.00 98.50 86 TYR A C 1
ATOM 680 O O . TYR A 1 86 ? 5.454 1.822 -23.649 1.00 98.50 86 TYR A O 1
ATOM 688 N N . ASN A 1 87 ? 4.878 3.312 -22.077 1.00 97.88 87 ASN A N 1
ATOM 689 C CA . ASN A 1 87 ? 3.980 4.084 -22.942 1.00 97.88 87 ASN A CA 1
ATOM 690 C C . ASN A 1 87 ? 4.703 4.700 -24.149 1.00 97.88 87 ASN A C 1
ATOM 692 O O . ASN A 1 87 ? 4.114 4.825 -25.220 1.00 97.88 87 ASN A O 1
ATOM 696 N N . ASN A 1 88 ? 5.982 5.052 -23.992 1.00 98.06 88 ASN A N 1
ATOM 697 C CA . ASN A 1 88 ? 6.825 5.567 -25.071 1.00 98.06 88 ASN A CA 1
ATOM 698 C C . ASN A 1 88 ? 7.417 4.462 -25.966 1.00 98.06 88 ASN A C 1
ATOM 700 O O . ASN A 1 88 ? 8.183 4.764 -26.880 1.00 98.06 88 ASN A O 1
ATOM 704 N N . GLY A 1 89 ? 7.090 3.189 -25.715 1.00 97.94 89 GLY A N 1
ATOM 705 C CA . GLY A 1 89 ? 7.571 2.048 -26.497 1.00 97.94 89 GLY A CA 1
ATOM 706 C C . GLY A 1 89 ? 9.046 1.706 -26.278 1.00 97.94 89 GLY A C 1
ATOM 707 O O . GLY A 1 89 ? 9.611 0.953 -27.067 1.00 97.94 89 GLY A O 1
ATOM 708 N N . ILE A 1 90 ? 9.675 2.255 -25.232 1.00 98.38 90 ILE A N 1
ATOM 709 C CA . ILE A 1 90 ? 11.072 1.968 -24.874 1.00 98.38 90 ILE A CA 1
ATOM 710 C C . ILE A 1 90 ? 11.173 0.571 -24.258 1.00 98.38 90 ILE A C 1
ATOM 712 O O . ILE A 1 90 ? 12.099 -0.170 -24.572 1.00 98.38 90 ILE A O 1
ATOM 716 N N . LEU A 1 91 ? 10.214 0.215 -23.397 1.00 98.56 91 LEU A N 1
ATOM 717 C CA . LEU A 1 91 ? 10.122 -1.107 -22.781 1.00 98.56 91 LEU A CA 1
ATOM 718 C C . LEU A 1 91 ? 8.993 -1.916 -23.415 1.00 98.56 91 LEU A C 1
ATOM 720 O O . LEU A 1 91 ? 7.875 -1.429 -23.584 1.00 98.56 91 LEU A O 1
ATOM 724 N N . SER A 1 92 ? 9.256 -3.192 -23.674 1.00 98.38 92 SER A N 1
ATOM 725 C CA . SER A 1 92 ? 8.206 -4.180 -23.899 1.00 98.38 92 SER A CA 1
ATOM 726 C C . SER A 1 92 ? 7.409 -4.441 -22.615 1.00 98.38 92 SER A C 1
ATOM 728 O O . SER A 1 92 ? 7.859 -4.165 -21.501 1.00 98.38 92 SER A O 1
ATOM 730 N N . TRP A 1 93 ? 6.230 -5.059 -22.743 1.00 98.06 93 TRP A N 1
ATOM 731 C CA . TRP A 1 93 ? 5.434 -5.486 -21.584 1.00 98.06 93 TRP A CA 1
ATOM 732 C C . TRP A 1 93 ? 6.216 -6.414 -20.637 1.00 98.06 93 TRP A C 1
ATOM 734 O O . TRP A 1 93 ? 6.097 -6.317 -19.414 1.00 98.06 93 TRP A O 1
ATOM 744 N N . SER A 1 94 ? 7.055 -7.296 -21.191 1.00 98.44 94 SER A N 1
ATOM 745 C CA . SER A 1 94 ? 7.889 -8.203 -20.396 1.00 98.44 94 SER A CA 1
ATOM 746 C C . SER A 1 94 ? 8.936 -7.443 -19.581 1.00 98.44 94 SER A C 1
ATOM 748 O O . SER A 1 94 ? 9.153 -7.756 -18.414 1.00 98.44 94 SER A O 1
ATOM 750 N N . GLU A 1 95 ? 9.575 -6.432 -20.168 1.00 98.50 95 GLU A N 1
ATOM 751 C CA . GLU A 1 95 ? 10.583 -5.626 -19.471 1.00 98.50 95 GLU A CA 1
ATOM 752 C C . GLU A 1 95 ? 9.940 -4.704 -18.432 1.00 98.50 95 GLU A C 1
ATOM 754 O O . GLU A 1 95 ? 10.433 -4.608 -17.309 1.00 98.50 95 GLU A O 1
ATOM 759 N N . PHE A 1 96 ? 8.795 -4.099 -18.764 1.00 98.50 96 PHE A N 1
ATOM 760 C CA . PHE A 1 96 ? 8.006 -3.299 -17.831 1.00 98.50 96 PHE A CA 1
ATOM 761 C C . PHE A 1 96 ? 7.603 -4.111 -16.593 1.00 98.50 96 PHE A C 1
ATOM 763 O O . PHE A 1 96 ? 7.881 -3.710 -15.462 1.00 98.50 96 PHE A O 1
ATOM 770 N N . THR A 1 97 ? 6.986 -5.280 -16.791 1.00 98.06 97 THR A N 1
ATOM 771 C CA . THR A 1 97 ? 6.541 -6.138 -15.680 1.00 98.06 97 THR A CA 1
ATOM 772 C C . THR A 1 97 ? 7.710 -6.656 -14.848 1.00 98.06 97 THR A C 1
ATOM 774 O O . THR A 1 97 ? 7.621 -6.664 -13.618 1.00 98.06 97 THR A O 1
ATOM 777 N N . LEU A 1 98 ? 8.828 -7.026 -15.482 1.00 98.38 98 LEU A N 1
ATOM 778 C CA . LEU A 1 98 ? 10.054 -7.403 -14.780 1.00 98.38 98 LEU A CA 1
ATOM 779 C C . LEU A 1 98 ? 10.589 -6.247 -13.925 1.00 98.38 98 LEU A C 1
ATOM 781 O O . LEU A 1 98 ? 10.917 -6.459 -12.756 1.00 98.38 98 LEU A O 1
ATOM 785 N N . GLY A 1 99 ? 10.633 -5.031 -14.471 1.00 98.25 99 GLY A N 1
ATOM 786 C CA . GLY A 1 99 ? 11.044 -3.827 -13.751 1.00 98.25 99 GLY A CA 1
ATOM 787 C C . GLY A 1 99 ? 10.157 -3.547 -12.539 1.00 98.25 99 GLY A C 1
ATOM 788 O O . GLY A 1 99 ? 10.664 -3.395 -11.426 1.00 98.25 99 GLY A O 1
ATOM 789 N N . VAL A 1 100 ? 8.830 -3.576 -12.718 1.00 97.69 100 VAL A N 1
ATOM 790 C CA . VAL A 1 100 ? 7.866 -3.391 -11.621 1.00 97.69 100 VAL A CA 1
ATOM 791 C C . VAL A 1 100 ? 8.074 -4.447 -10.535 1.00 97.69 100 VAL A C 1
ATOM 793 O O . VAL A 1 100 ? 8.199 -4.089 -9.364 1.00 97.69 100 VAL A O 1
ATOM 796 N N . ASN A 1 101 ? 8.170 -5.727 -10.899 1.00 97.19 101 ASN A N 1
ATOM 797 C CA . ASN A 1 101 ? 8.383 -6.811 -9.936 1.00 97.19 101 ASN A CA 1
ATOM 798 C C . ASN A 1 101 ? 9.712 -6.662 -9.185 1.00 97.19 101 ASN A C 1
ATOM 800 O O . ASN A 1 101 ? 9.756 -6.846 -7.971 1.00 97.19 101 ASN A O 1
ATOM 804 N N . THR A 1 102 ? 10.780 -6.277 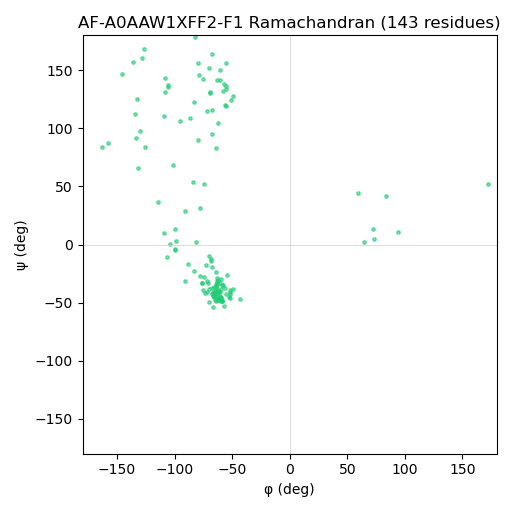-9.886 1.00 97.69 102 THR A N 1
ATOM 805 C CA . THR A 1 102 ? 12.123 -6.119 -9.309 1.00 97.69 102 THR A CA 1
ATOM 806 C C . THR A 1 102 ? 12.152 -4.992 -8.280 1.00 97.69 102 THR A C 1
ATOM 808 O O . THR A 1 102 ? 12.603 -5.189 -7.154 1.00 97.69 102 THR A O 1
ATOM 811 N N . VAL A 1 103 ? 11.600 -3.826 -8.627 1.00 97.38 103 VAL A N 1
ATOM 812 C CA . VAL A 1 103 ? 11.538 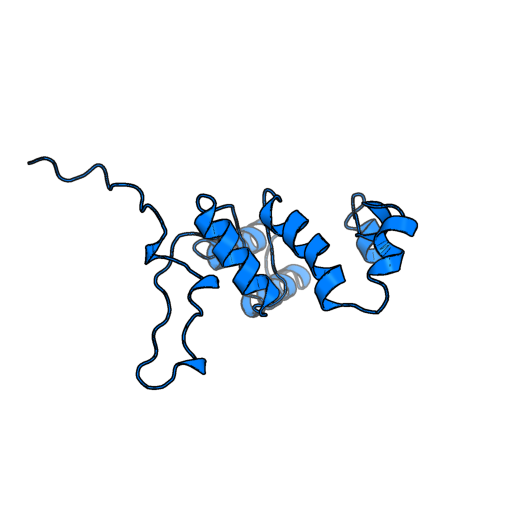-2.655 -7.736 1.00 97.38 103 VAL A CA 1
ATOM 813 C C . VAL A 1 103 ? 10.712 -2.936 -6.472 1.00 97.38 103 VAL A C 1
ATOM 815 O O . VAL A 1 103 ? 10.992 -2.384 -5.405 1.00 97.38 103 VAL A O 1
ATOM 818 N N . HIS A 1 104 ? 9.704 -3.807 -6.564 1.00 95.81 104 HIS A N 1
ATOM 819 C CA . HIS A 1 104 ? 8.767 -4.077 -5.471 1.00 95.81 104 HIS A CA 1
ATOM 820 C C . HIS A 1 104 ? 9.006 -5.401 -4.733 1.00 95.81 104 HIS A C 1
ATOM 822 O O . HIS A 1 104 ? 8.300 -5.666 -3.762 1.00 95.81 104 HIS A O 1
ATOM 828 N N . ALA A 1 105 ? 10.012 -6.199 -5.110 1.00 95.31 105 ALA A N 1
ATOM 829 C CA . ALA A 1 105 ? 10.245 -7.541 -4.562 1.00 95.31 105 ALA A CA 1
ATOM 830 C C . ALA A 1 105 ? 10.296 -7.581 -3.021 1.00 95.31 105 ALA A C 1
ATOM 832 O O . ALA A 1 105 ? 9.720 -8.468 -2.395 1.00 95.31 105 ALA A O 1
ATOM 833 N N . ASN A 1 106 ? 10.907 -6.566 -2.399 1.00 92.44 106 ASN A N 1
ATOM 834 C CA . ASN A 1 106 ? 11.051 -6.461 -0.940 1.00 92.44 106 ASN A CA 1
ATOM 835 C C . ASN A 1 106 ? 10.016 -5.535 -0.277 1.00 92.44 106 ASN A C 1
ATOM 837 O O . ASN A 1 106 ? 10.162 -5.158 0.884 1.00 92.44 106 ASN A O 1
ATOM 841 N N . ARG A 1 107 ? 8.963 -5.147 -1.003 1.00 92.56 107 ARG A N 1
ATOM 842 C CA . ARG A 1 107 ? 7.955 -4.160 -0.578 1.00 92.56 107 ARG A CA 1
ATOM 843 C C . ARG A 1 107 ? 6.574 -4.802 -0.415 1.00 92.56 107 ARG A C 1
ATOM 845 O O . ARG A 1 107 ? 5.572 -4.180 -0.742 1.00 92.56 107 ARG A O 1
ATOM 852 N N . MET A 1 108 ? 6.543 -6.048 0.070 1.00 93.31 108 MET A N 1
ATOM 853 C CA . MET A 1 108 ? 5.376 -6.950 0.018 1.00 93.31 108 MET A CA 1
ATOM 854 C C . MET A 1 108 ? 4.698 -7.218 1.377 1.00 93.31 108 MET A C 1
ATOM 856 O O . MET A 1 108 ? 3.814 -8.071 1.465 1.00 93.31 108 MET A O 1
ATOM 860 N N . GLY A 1 109 ? 5.067 -6.473 2.426 1.00 88.50 109 GLY A N 1
ATOM 861 C CA . GLY A 1 109 ? 4.480 -6.605 3.768 1.00 88.50 109 GLY A CA 1
ATOM 862 C C . GLY A 1 109 ? 5.251 -7.532 4.710 1.00 88.50 109 GLY A C 1
ATOM 863 O O . GLY A 1 109 ? 4.760 -7.846 5.790 1.00 88.50 109 GLY A O 1
ATOM 864 N N . ASN A 1 110 ? 6.462 -7.935 4.316 1.00 86.25 110 ASN A N 1
ATOM 865 C CA . ASN A 1 110 ? 7.382 -8.711 5.145 1.00 86.25 110 ASN A CA 1
ATOM 866 C C . ASN A 1 110 ? 7.664 -8.016 6.497 1.00 86.25 110 ASN A C 1
ATOM 868 O O . ASN A 1 110 ? 7.549 -6.781 6.592 1.00 86.25 110 ASN A O 1
ATOM 872 N N . PRO A 1 111 ? 8.068 -8.781 7.531 1.00 79.31 111 PRO A N 1
ATOM 873 C CA . PRO A 1 111 ? 8.622 -8.199 8.745 1.00 79.31 111 PRO A CA 1
ATOM 874 C C . PRO A 1 111 ? 9.815 -7.308 8.397 1.00 79.31 111 PRO A C 1
ATOM 876 O O . PRO A 1 111 ? 10.698 -7.682 7.626 1.00 79.31 111 PRO A O 1
ATOM 879 N N . THR A 1 112 ? 9.847 -6.119 8.978 1.00 78.62 112 THR A N 1
ATOM 880 C CA . THR A 1 112 ? 10.964 -5.178 8.864 1.00 78.62 112 THR A CA 1
ATOM 881 C C . THR A 1 112 ? 11.363 -4.747 10.263 1.00 78.62 112 THR A C 1
ATOM 883 O O . THR A 1 112 ? 10.571 -4.889 11.183 1.00 78.62 112 THR A O 1
ATOM 886 N N . ARG A 1 113 ? 12.565 -4.210 10.474 1.00 79.12 113 ARG A N 1
ATOM 887 C CA . ARG A 1 113 ? 12.857 -3.501 11.732 1.00 79.12 113 ARG A CA 1
ATOM 888 C C . ARG A 1 113 ? 12.254 -2.103 11.667 1.00 79.12 113 ARG A C 1
ATOM 890 O O . ARG A 1 113 ? 12.214 -1.513 10.587 1.00 79.12 113 ARG A O 1
ATOM 897 N N . ARG A 1 114 ? 11.779 -1.581 12.799 1.00 84.38 114 ARG A N 1
ATOM 898 C CA . ARG A 1 114 ? 11.370 -0.175 12.873 1.00 84.38 114 ARG A CA 1
ATOM 899 C C . ARG A 1 114 ? 12.555 0.742 12.618 1.00 84.38 114 ARG A C 1
ATOM 901 O O . ARG A 1 114 ? 13.664 0.474 13.077 1.00 84.38 114 ARG A O 1
ATOM 908 N N . LEU A 1 115 ? 12.298 1.835 11.906 1.00 85.56 115 LEU A N 1
ATOM 909 C CA . LEU A 1 115 ? 13.236 2.939 11.834 1.00 85.56 115 LEU A CA 1
ATOM 910 C C . LEU A 1 115 ? 13.251 3.678 13.175 1.00 85.56 115 LEU A C 1
ATOM 912 O O . LEU A 1 115 ? 12.265 4.310 13.553 1.00 85.56 115 LEU A O 1
ATOM 916 N N . GLU A 1 116 ? 14.387 3.625 13.860 1.00 87.38 116 GLU A N 1
ATOM 917 C CA . GLU A 1 116 ? 14.671 4.408 15.061 1.00 87.38 116 GLU A CA 1
ATOM 918 C C . GLU A 1 116 ? 15.647 5.533 14.708 1.00 87.38 116 GLU A C 1
ATOM 920 O O . GLU A 1 116 ? 16.622 5.333 13.979 1.00 87.38 116 GLU A O 1
ATOM 925 N N . VAL A 1 117 ? 15.377 6.742 15.198 1.00 89.00 117 VAL A N 1
ATOM 926 C CA . VAL A 1 117 ? 16.136 7.949 14.871 1.00 89.00 117 VAL A CA 1
ATOM 927 C C . VAL A 1 117 ? 16.416 8.670 16.184 1.00 89.00 117 VAL A C 1
ATOM 929 O O . VAL A 1 117 ? 15.617 9.514 16.605 1.00 89.00 117 VAL A O 1
ATOM 932 N N . PRO A 1 118 ? 17.564 8.381 16.827 1.00 89.12 118 PRO A N 1
ATOM 933 C CA . PRO A 1 118 ? 17.884 8.892 18.152 1.00 89.12 118 PRO A CA 1
ATOM 934 C C . PRO A 1 118 ? 17.680 10.405 18.273 1.00 89.12 118 PRO A C 1
ATOM 936 O O . PRO A 1 118 ? 18.166 11.195 17.459 1.00 89.12 118 PRO A O 1
ATOM 939 N N . GLY A 1 119 ? 16.926 10.814 19.296 1.00 89.81 119 GLY A N 1
ATOM 940 C CA . GLY A 1 119 ? 16.606 12.219 19.556 1.00 89.81 119 GLY A CA 1
ATOM 941 C C . GLY A 1 119 ? 15.597 12.847 18.586 1.00 89.81 119 GLY A C 1
ATOM 942 O O . GLY A 1 119 ? 15.318 14.041 18.705 1.00 89.81 119 GLY A O 1
ATOM 943 N N . LYS A 1 120 ? 15.016 12.082 17.646 1.00 89.94 120 LYS A N 1
ATOM 944 C CA . LYS A 1 120 ? 13.995 12.561 16.698 1.00 89.94 120 LYS A CA 1
ATOM 945 C C . LYS A 1 120 ? 12.769 11.631 16.620 1.00 89.94 120 LYS A C 1
ATOM 947 O O . LYS A 1 120 ? 12.459 11.153 15.529 1.00 89.94 120 LYS A O 1
ATOM 952 N N . PRO A 1 121 ? 11.968 11.496 17.698 1.00 83.69 121 PRO A N 1
ATOM 953 C CA . PRO A 1 121 ? 10.814 10.582 17.742 1.00 83.69 121 PRO A CA 1
ATOM 954 C C . PRO A 1 121 ? 9.784 10.767 16.616 1.00 83.69 121 PRO A C 1
ATOM 956 O O . PRO A 1 121 ? 9.075 9.846 16.240 1.00 83.69 121 PRO A O 1
ATOM 959 N N . LYS A 1 122 ? 9.681 11.975 16.045 1.00 82.62 122 LYS A N 1
ATOM 960 C CA . LYS A 1 122 ? 8.758 12.269 14.932 1.00 82.62 122 LYS A CA 1
ATOM 961 C C . LYS A 1 122 ? 9.184 11.666 13.588 1.00 82.62 122 LYS A C 1
ATOM 963 O O . LYS A 1 122 ? 8.377 11.654 12.664 1.00 82.62 122 LYS A O 1
ATOM 968 N N . LEU A 1 123 ? 10.448 11.267 13.457 1.00 84.06 123 LEU A N 1
ATOM 969 C CA . LEU A 1 123 ? 10.997 10.632 12.257 1.00 84.06 123 LEU A CA 1
ATOM 970 C C . LEU A 1 123 ? 11.083 9.109 12.397 1.00 84.06 123 LEU A C 1
ATOM 972 O O . LEU A 1 123 ? 11.460 8.440 11.441 1.00 84.06 123 LEU A O 1
ATOM 976 N N . GLU A 1 124 ? 10.754 8.590 13.576 1.00 85.75 124 GLU A N 1
ATOM 977 C CA . GLU A 1 124 ? 10.723 7.163 13.860 1.00 85.75 124 GLU A CA 1
ATOM 978 C C . GLU A 1 124 ? 9.439 6.537 13.320 1.00 85.75 124 GLU A C 1
ATOM 980 O O . GLU A 1 124 ? 8.403 7.198 13.162 1.00 85.75 124 GLU A O 1
ATOM 985 N N . ASP A 1 125 ? 9.494 5.236 13.060 1.00 85.06 125 ASP A N 1
ATOM 986 C CA . ASP A 1 125 ? 8.282 4.479 12.795 1.00 85.06 125 ASP A CA 1
ATOM 987 C C . ASP A 1 125 ? 7.452 4.366 14.072 1.00 85.06 125 ASP A C 1
ATOM 989 O O . ASP A 1 125 ? 7.934 3.944 15.124 1.00 85.06 125 ASP A O 1
ATOM 993 N N . TYR A 1 126 ? 6.160 4.688 13.978 1.00 79.69 126 TYR A N 1
ATOM 994 C CA . TYR A 1 126 ? 5.244 4.409 15.078 1.00 79.69 126 TYR A CA 1
ATOM 995 C C . TYR A 1 126 ? 5.207 2.907 15.340 1.00 79.69 126 TYR A C 1
ATOM 997 O O . TYR A 1 126 ? 5.123 2.126 14.389 1.00 79.69 126 TYR A O 1
ATOM 1005 N N . PHE A 1 127 ? 5.141 2.523 16.615 1.00 79.75 127 PHE A N 1
ATOM 1006 C CA . PHE A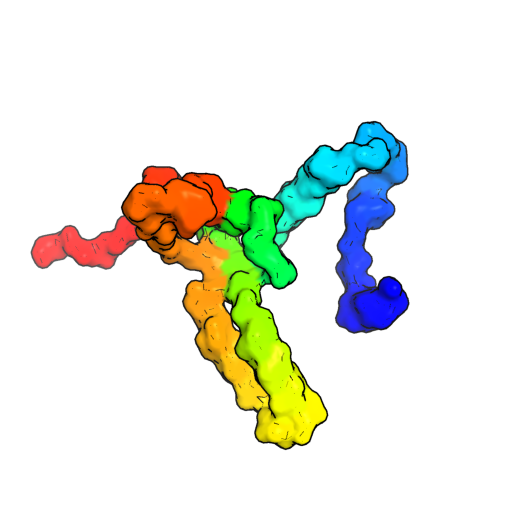 1 127 ? 4.932 1.140 17.047 1.00 79.75 127 PHE A CA 1
ATOM 1007 C C . PHE A 1 127 ? 3.842 0.426 16.226 1.00 79.75 127 PHE A C 1
ATOM 1009 O O . PHE A 1 127 ? 4.072 -0.645 15.678 1.00 79.75 127 PHE A O 1
ATOM 1016 N N . TYR A 1 128 ? 2.693 1.079 16.023 1.00 77.50 128 TYR A N 1
ATOM 1017 C CA . TYR A 1 128 ? 1.564 0.527 15.264 1.00 77.50 128 TYR A CA 1
ATOM 1018 C C . TYR A 1 128 ? 1.800 0.365 13.760 1.00 77.50 128 TYR A C 1
ATOM 1020 O O . TYR A 1 128 ? 1.010 -0.303 13.111 1.00 77.50 128 TYR A O 1
ATOM 1028 N N . THR A 1 129 ? 2.843 0.975 13.194 1.00 81.31 129 THR A N 1
ATOM 1029 C CA . THR A 1 129 ? 3.225 0.764 11.785 1.00 81.31 129 THR A CA 1
ATOM 1030 C C . THR A 1 129 ? 3.915 -0.583 11.621 1.00 81.31 129 THR A C 1
ATOM 1032 O O . THR A 1 129 ? 3.813 -1.239 10.585 1.00 81.31 129 THR A O 1
ATOM 1035 N N . ASN A 1 130 ? 4.643 -1.001 12.652 1.00 83.12 130 ASN A N 1
ATOM 1036 C CA . ASN A 1 130 ? 5.450 -2.199 12.621 1.00 83.12 130 ASN A CA 1
ATOM 1037 C C . ASN A 1 130 ? 5.697 -2.690 14.061 1.00 83.12 130 ASN A C 1
ATOM 1039 O O . ASN A 1 130 ? 6.679 -2.289 14.700 1.00 83.12 130 ASN A O 1
ATOM 1043 N N . PRO A 1 131 ? 4.778 -3.513 14.595 1.00 79.06 131 PRO A N 1
ATOM 1044 C CA . PRO A 1 131 ? 4.812 -3.952 15.985 1.00 79.06 131 PRO A CA 1
ATOM 1045 C C . PRO A 1 131 ? 5.747 -5.157 16.146 1.00 79.06 131 PRO A C 1
ATOM 1047 O O . PRO A 1 131 ? 5.323 -6.201 16.628 1.00 79.06 131 PRO A O 1
ATOM 1050 N N . THR A 1 132 ? 7.003 -5.043 15.695 1.00 77.62 132 THR A N 1
ATOM 1051 C CA . THR A 1 132 ? 7.989 -6.140 15.642 1.00 77.62 132 THR A CA 1
ATOM 1052 C C . THR A 1 132 ? 8.130 -6.931 16.930 1.00 77.62 132 THR A C 1
ATOM 1054 O O . THR A 1 132 ? 8.268 -8.145 16.879 1.00 77.62 132 THR A O 1
ATOM 1057 N N . GLU A 1 133 ? 8.065 -6.267 18.081 1.00 76.88 133 GLU A N 1
ATOM 1058 C CA . GLU A 1 133 ? 8.175 -6.891 19.405 1.00 76.88 133 GLU A CA 1
ATOM 1059 C C . GLU A 1 133 ? 6.980 -7.790 19.725 1.00 76.88 133 GLU A C 1
ATOM 1061 O O . GLU A 1 133 ? 7.063 -8.630 20.615 1.00 76.88 133 GLU A O 1
ATOM 1066 N N . CYS A 1 134 ? 5.864 -7.608 19.022 1.00 77.50 134 CYS A N 1
ATOM 1067 C CA . CYS A 1 134 ? 4.660 -8.420 19.148 1.00 77.50 134 CYS A CA 1
ATOM 1068 C C . CYS A 1 134 ? 4.542 -9.480 18.051 1.00 77.50 134 CYS A C 1
ATOM 1070 O O . CYS A 1 134 ? 3.586 -10.254 18.069 1.00 77.50 134 CYS A O 1
ATOM 1072 N N . LEU A 1 135 ? 5.462 -9.507 17.083 1.00 77.81 135 LEU A N 1
ATOM 1073 C CA . LEU A 1 135 ? 5.456 -10.509 16.027 1.00 77.81 135 LEU A CA 1
ATOM 1074 C C . LEU A 1 135 ? 6.132 -11.768 16.561 1.00 77.81 135 LEU A C 1
ATOM 1076 O O . LEU A 1 135 ? 7.292 -11.742 16.970 1.00 77.81 135 LEU A O 1
ATOM 1080 N N . SER A 1 136 ? 5.420 -12.891 16.526 1.00 67.19 136 SER A N 1
ATOM 1081 C CA . SER A 1 136 ? 6.058 -14.200 16.618 1.00 67.19 136 SER A CA 1
ATOM 1082 C C . SER A 1 136 ? 6.875 -14.378 15.342 1.00 67.19 136 SER A C 1
ATOM 1084 O O . SER A 1 136 ? 6.326 -14.710 14.291 1.00 67.19 136 SER A O 1
ATOM 1086 N N . LEU A 1 137 ? 8.171 -14.055 15.396 1.00 65.81 137 LEU A N 1
ATOM 1087 C CA . LEU A 1 137 ? 9.065 -14.352 14.284 1.00 65.81 137 LEU A CA 1
ATOM 1088 C C . LEU A 1 137 ? 8.986 -15.862 14.022 1.00 65.81 137 LEU A C 1
ATOM 1090 O O . LEU A 1 137 ? 8.938 -16.628 14.992 1.00 65.81 137 LEU A O 1
ATOM 1094 N N . PRO A 1 138 ? 8.940 -16.302 12.753 1.00 58.22 138 PRO A N 1
ATOM 1095 C CA . PRO A 1 138 ? 9.135 -17.709 12.451 1.00 58.22 138 PRO A CA 1
ATOM 1096 C C . PRO A 1 138 ? 10.418 -18.141 13.157 1.00 58.22 138 PRO A C 1
ATOM 1098 O O . PRO A 1 138 ? 11.447 -17.482 13.004 1.00 58.22 138 PRO A O 1
ATOM 1101 N N . VAL A 1 139 ? 10.333 -19.179 13.989 1.00 54.00 139 VAL A N 1
ATOM 1102 C CA . VAL A 1 139 ? 11.529 -19.831 14.518 1.00 54.00 139 VAL A CA 1
ATOM 1103 C C . VAL A 1 139 ? 12.337 -20.220 13.286 1.00 54.00 139 VAL A C 1
ATOM 1105 O O . VAL A 1 139 ? 11.811 -20.913 12.415 1.00 54.00 139 VAL A O 1
ATOM 1108 N N . GLU A 1 140 ? 13.559 -19.707 13.149 1.00 52.41 140 GLU A N 1
ATOM 1109 C CA . GLU A 1 140 ? 14.470 -20.279 12.169 1.00 52.41 140 GLU A CA 1
ATOM 1110 C C . GLU A 1 140 ? 14.701 -21.724 12.618 1.00 52.41 140 GLU A C 1
ATOM 1112 O O . GLU A 1 140 ? 15.352 -21.974 13.633 1.00 52.41 140 GLU A O 1
ATOM 1117 N N . ASP A 1 141 ? 14.081 -22.679 11.922 1.00 49.88 141 ASP A N 1
ATOM 1118 C CA . ASP A 1 141 ? 14.420 -24.094 12.031 1.00 49.88 141 ASP A CA 1
ATOM 1119 C C . ASP A 1 141 ? 15.863 -24.249 11.530 1.00 49.88 141 ASP A C 1
ATOM 1121 O O . ASP A 1 141 ? 16.105 -24.505 10.350 1.00 49.88 141 ASP A O 1
ATOM 1125 N N . GLY A 1 142 ? 16.837 -23.997 12.404 1.00 53.22 142 GLY A N 1
ATOM 1126 C CA . GLY A 1 142 ? 18.234 -23.940 11.991 1.00 53.22 142 GLY A CA 1
ATOM 1127 C C . GLY A 1 142 ? 19.210 -23.457 13.054 1.00 53.22 142 GLY A C 1
ATOM 1128 O O . GLY A 1 142 ? 19.975 -22.550 12.778 1.00 53.22 142 GLY A O 1
ATOM 1129 N N . ASP A 1 143 ? 19.174 -24.057 14.244 1.00 46.62 143 ASP A N 1
ATOM 1130 C CA . ASP A 1 143 ? 20.392 -24.399 14.995 1.00 46.62 143 ASP A CA 1
ATOM 1131 C C . ASP A 1 143 ? 20.026 -25.423 16.082 1.00 46.62 143 ASP A C 1
ATOM 1133 O O . ASP A 1 143 ? 19.737 -25.109 17.239 1.00 46.62 143 ASP A O 1
ATOM 1137 N N . GLN A 1 144 ? 19.994 -26.695 15.677 1.00 41.59 144 GLN A N 1
ATOM 1138 C CA . GLN A 1 144 ? 20.227 -27.812 16.586 1.00 41.59 144 GLN A CA 1
ATOM 1139 C C . GLN A 1 144 ? 21.585 -28.425 16.230 1.00 41.59 144 GLN A C 1
ATOM 1141 O O . GLN A 1 144 ? 21.698 -29.088 15.200 1.00 41.59 144 GLN A O 1
ATOM 1146 N N . LEU A 1 145 ? 22.529 -28.228 17.163 1.00 37.81 145 LEU A N 1
ATOM 1147 C CA . LEU A 1 145 ? 23.889 -28.782 17.305 1.00 37.81 145 LEU A CA 1
ATOM 1148 C C . LEU A 1 145 ? 25.022 -28.186 16.459 1.00 37.81 145 LEU A C 1
ATOM 1150 O O . LEU A 1 145 ? 25.123 -28.500 15.256 1.00 37.81 145 LEU A O 1
#

Sequence (145 aa):
MAPLKEAFPNLVKKETLVDASDLLPFQNLSNQMAALDYYVSIESDIFIPTYGGNMAKVVEGHRRYLGFKKTILLDRKALVDLIDQYNNGILSWSEFTLGVNTVHANRMGNPTRRLEVPGKPKLEDYFYTNPTECLSLPVEDGDQL

Mean predicted aligned error: 6.62 Å